Protein AF-A0A8C4N3C3-F1 (afdb_monomer)

Foldseek 3Di:
DDQPLVVLLVVQCPPPQLVVLVVVLVVQVCVVVVDPDDPDDSVVSVVSSVVSSCVRCVVCRVVVPD

Structure (mmCIF, N/CA/C/O backbone):
data_AF-A0A8C4N3C3-F1
#
_entry.id   AF-A0A8C4N3C3-F1
#
loop_
_atom_site.group_PDB
_atom_site.id
_atom_site.type_symbol
_atom_site.label_atom_id
_atom_site.label_alt_id
_atom_site.label_comp_id
_atom_site.label_asym_id
_atom_site.label_entity_id
_atom_site.label_seq_id
_atom_site.pdbx_PDB_ins_code
_atom_site.Cartn_x
_atom_site.Cartn_y
_atom_site.Cartn_z
_atom_site.occupancy
_atom_site.B_iso_or_equiv
_atom_site.auth_seq_id
_atom_site.auth_comp_id
_atom_site.auth_asym_id
_atom_site.auth_atom_id
_atom_site.pdbx_PDB_model_num
ATOM 1 N N . MET A 1 1 ? -2.656 -12.880 -19.520 1.00 64.31 1 MET A N 1
ATOM 2 C CA . MET A 1 1 ? -1.996 -11.561 -19.606 1.00 64.31 1 MET A CA 1
ATOM 3 C C . MET A 1 1 ? -1.778 -11.103 -18.178 1.00 64.31 1 MET A C 1
ATOM 5 O O . MET A 1 1 ? -2.752 -11.059 -17.443 1.00 64.31 1 MET A O 1
ATOM 9 N N . GLN A 1 2 ? -0.530 -10.916 -17.757 1.00 79.44 2 GLN A N 1
ATOM 10 C CA . GLN A 1 2 ? -0.195 -10.465 -16.403 1.00 79.44 2 GLN A CA 1
ATOM 11 C C . GLN A 1 2 ? 0.015 -8.950 -16.444 1.00 79.44 2 GLN A C 1
ATOM 13 O O . GLN A 1 2 ? 0.675 -8.472 -17.369 1.00 79.44 2 GLN A O 1
ATOM 18 N N . ASP A 1 3 ? -0.570 -8.212 -15.501 1.00 87.69 3 ASP A N 1
ATOM 19 C CA . ASP A 1 3 ? -0.411 -6.759 -15.435 1.00 87.69 3 ASP A CA 1
ATOM 20 C C . ASP A 1 3 ? 1.044 -6.420 -15.045 1.00 87.69 3 ASP A C 1
ATOM 22 O O . ASP A 1 3 ? 1.512 -6.871 -13.992 1.00 87.69 3 ASP A O 1
ATOM 26 N N . PRO A 1 4 ? 1.800 -5.659 -15.866 1.00 91.25 4 PRO A N 1
ATOM 27 C CA . PRO A 1 4 ? 3.149 -5.227 -15.505 1.00 91.25 4 PRO A CA 1
ATOM 28 C C . PRO A 1 4 ? 3.191 -4.384 -14.221 1.00 91.25 4 PRO A C 1
ATOM 30 O O . PRO A 1 4 ? 4.242 -4.319 -13.581 1.00 91.25 4 PRO A O 1
ATOM 33 N N . LEU A 1 5 ? 2.077 -3.757 -13.833 1.00 91.94 5 LEU A N 1
ATOM 34 C CA . LEU A 1 5 ? 1.951 -2.984 -12.603 1.00 91.94 5 LEU A CA 1
ATOM 35 C C . LEU A 1 5 ? 2.165 -3.836 -11.352 1.00 91.94 5 LEU A C 1
ATOM 37 O O . LEU A 1 5 ? 2.850 -3.389 -10.434 1.00 91.94 5 LEU A O 1
ATOM 41 N N . ASP A 1 6 ? 1.624 -5.052 -11.311 1.00 91.69 6 ASP A N 1
ATOM 42 C CA . ASP A 1 6 ? 1.694 -5.904 -10.119 1.00 91.69 6 ASP A CA 1
ATOM 43 C C . ASP A 1 6 ? 3.129 -6.349 -9.829 1.00 91.69 6 ASP A C 1
ATOM 45 O O . ASP A 1 6 ? 3.586 -6.282 -8.686 1.00 91.69 6 ASP A O 1
ATOM 49 N N . ALA A 1 7 ? 3.869 -6.721 -10.877 1.00 91.25 7 ALA A N 1
ATOM 50 C CA . ALA A 1 7 ? 5.283 -7.064 -10.765 1.00 91.25 7 ALA A CA 1
ATOM 51 C C . ALA A 1 7 ? 6.111 -5.860 -10.284 1.00 91.25 7 ALA A C 1
ATOM 53 O O . ALA A 1 7 ? 6.856 -5.962 -9.313 1.00 91.25 7 ALA A O 1
ATOM 54 N N . LEU A 1 8 ? 5.914 -4.688 -10.900 1.00 92.81 8 LEU A N 1
ATOM 55 C CA . LEU A 1 8 ? 6.640 -3.473 -10.523 1.00 92.81 8 LEU A CA 1
ATOM 56 C C . LEU A 1 8 ? 6.312 -3.004 -9.102 1.00 92.81 8 LEU A C 1
ATOM 58 O O . LEU A 1 8 ? 7.192 -2.514 -8.400 1.00 92.81 8 LEU A O 1
ATOM 62 N N . ARG A 1 9 ? 5.063 -3.156 -8.651 1.00 93.38 9 ARG A N 1
ATOM 63 C CA . ARG A 1 9 ? 4.676 -2.835 -7.272 1.00 93.38 9 ARG A CA 1
ATOM 64 C C . ARG A 1 9 ? 5.367 -3.744 -6.265 1.00 93.38 9 ARG A C 1
ATOM 66 O O . ARG A 1 9 ? 5.787 -3.237 -5.228 1.00 93.38 9 ARG A O 1
ATOM 73 N N . ALA A 1 10 ? 5.492 -5.041 -6.547 1.00 91.00 10 ALA A N 1
ATOM 74 C CA . ALA A 1 10 ? 6.215 -5.968 -5.678 1.00 91.00 10 ALA A CA 1
ATOM 75 C C . ALA A 1 10 ? 7.692 -5.560 -5.539 1.00 91.00 10 ALA A C 1
ATOM 77 O O . ALA A 1 10 ? 8.184 -5.414 -4.419 1.00 91.00 10 ALA A O 1
ATOM 78 N N . ASP A 1 11 ? 8.350 -5.260 -6.660 1.00 92.00 11 ASP A N 1
ATOM 79 C CA . ASP A 1 11 ? 9.746 -4.808 -6.678 1.00 92.00 11 ASP A CA 1
ATOM 80 C C . ASP A 1 11 ? 9.922 -3.471 -5.935 1.00 92.00 11 ASP A C 1
ATOM 82 O O . ASP A 1 11 ? 10.805 -3.313 -5.090 1.00 92.00 11 ASP A O 1
ATOM 86 N N . CYS A 1 12 ? 9.044 -2.499 -6.194 1.00 94.25 12 CYS A N 1
ATOM 87 C CA . CYS A 1 12 ? 9.114 -1.178 -5.574 1.00 94.25 12 CYS A CA 1
ATOM 88 C C . CYS A 1 12 ? 8.818 -1.207 -4.067 1.00 94.25 12 CYS A C 1
ATOM 90 O O . CYS A 1 12 ? 9.441 -0.460 -3.311 1.00 94.25 12 CYS A O 1
ATOM 92 N N . ARG A 1 13 ? 7.933 -2.097 -3.600 1.00 91.50 13 ARG A N 1
ATOM 93 C CA . ARG A 1 13 ? 7.676 -2.308 -2.163 1.00 91.50 13 ARG A CA 1
ATOM 94 C C . ARG A 1 13 ? 8.892 -2.856 -1.414 1.00 91.50 13 ARG A C 1
ATOM 96 O O . ARG A 1 13 ? 9.071 -2.526 -0.245 1.00 91.50 13 ARG A O 1
ATOM 103 N N . ALA A 1 14 ? 9.744 -3.634 -2.082 1.00 91.31 14 ALA A N 1
ATOM 104 C CA . ALA A 1 14 ? 10.975 -4.175 -1.502 1.00 91.31 14 ALA A CA 1
ATOM 105 C C . ALA A 1 14 ? 12.112 -3.137 -1.382 1.00 91.31 14 ALA A C 1
ATOM 107 O O . ALA A 1 14 ? 13.180 -3.435 -0.847 1.00 91.31 14 ALA A O 1
ATOM 108 N N . THR A 1 15 ? 11.909 -1.905 -1.862 1.00 92.44 15 THR A N 1
ATOM 109 C CA . THR A 1 15 ? 12.890 -0.828 -1.692 1.00 92.44 15 THR A CA 1
ATOM 110 C C . THR A 1 15 ? 12.946 -0.396 -0.229 1.00 92.44 15 THR A C 1
ATOM 112 O O . THR A 1 15 ? 11.914 -0.075 0.353 1.00 92.44 15 THR A O 1
ATOM 115 N N 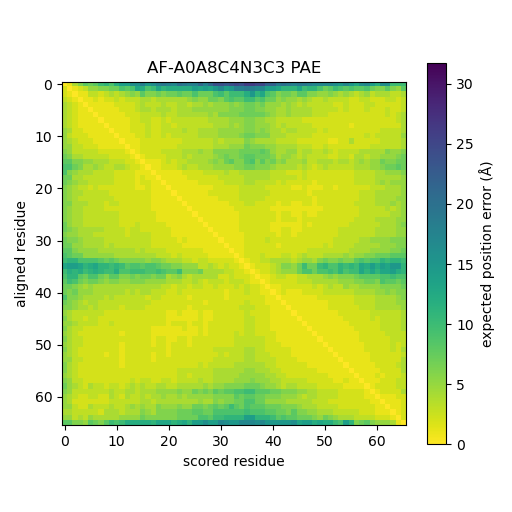. SER A 1 16 ? 14.155 -0.259 0.329 1.00 88.69 16 SER A N 1
ATOM 116 C CA . SER A 1 16 ? 14.383 0.111 1.739 1.00 88.69 16 SER A CA 1
ATOM 117 C C . SER A 1 16 ? 13.560 1.320 2.218 1.00 88.69 16 SER A C 1
ATOM 119 O O . SER A 1 16 ? 13.027 1.293 3.326 1.00 88.69 16 SER A O 1
ATOM 121 N N . LYS A 1 17 ? 13.379 2.349 1.373 1.00 88.62 17 LYS A N 1
ATOM 122 C CA . LYS A 1 17 ? 12.540 3.516 1.697 1.00 88.62 17 LYS A CA 1
ATOM 123 C C . LYS A 1 17 ? 11.062 3.147 1.881 1.00 88.62 17 LYS A C 1
ATOM 125 O O . LYS A 1 17 ? 10.440 3.607 2.830 1.00 88.62 17 LYS A O 1
ATOM 130 N N . CYS A 1 18 ? 10.504 2.321 0.996 1.00 93.56 18 CYS A N 1
ATOM 131 C CA . CYS A 1 18 ? 9.094 1.934 1.067 1.00 93.56 18 CYS A CA 1
ATOM 132 C C . CYS A 1 18 ? 8.850 0.864 2.142 1.00 93.56 18 CYS A C 1
ATOM 134 O O . 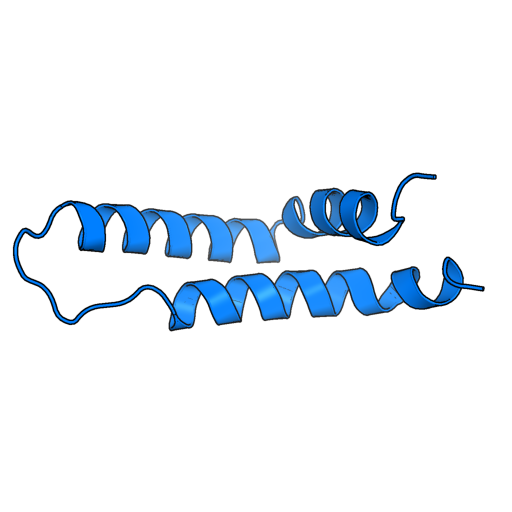CYS A 1 18 ? 7.779 0.844 2.740 1.00 93.56 18 CYS A O 1
ATOM 136 N N . THR A 1 19 ? 9.850 0.034 2.456 1.00 94.56 19 THR A N 1
ATOM 137 C CA . THR A 1 19 ? 9.781 -0.923 3.570 1.00 94.56 19 THR A CA 1
ATOM 138 C C . THR A 1 19 ? 9.600 -0.222 4.918 1.00 94.56 19 THR A C 1
ATOM 140 O O . THR A 1 19 ? 8.837 -0.708 5.746 1.00 94.56 19 THR A O 1
ATOM 143 N N . SER A 1 20 ? 10.230 0.941 5.128 1.00 95.31 20 SER A N 1
ATOM 144 C CA . SER A 1 20 ? 10.045 1.730 6.358 1.00 95.31 20 SER A CA 1
ATOM 145 C C . SER A 1 20 ? 8.588 2.170 6.538 1.00 95.31 20 SER A C 1
ATOM 147 O O . SER A 1 20 ? 8.005 1.935 7.592 1.00 95.31 20 SER A O 1
ATOM 149 N N . PHE A 1 21 ? 7.972 2.730 5.490 1.00 96.62 21 PHE A N 1
ATOM 150 C CA . PHE A 1 21 ? 6.558 3.128 5.518 1.00 96.62 21 PHE A CA 1
ATOM 151 C C . PHE A 1 21 ? 5.614 1.935 5.684 1.00 96.62 21 PHE A C 1
ATOM 153 O O . PHE A 1 21 ? 4.568 2.052 6.314 1.00 96.62 21 PHE A O 1
ATOM 160 N N . MET A 1 22 ? 5.987 0.767 5.156 1.00 95.44 22 MET A N 1
ATOM 161 C CA . MET A 1 22 ? 5.222 -0.458 5.376 1.00 95.44 22 MET A CA 1
ATOM 162 C C . MET A 1 22 ? 5.230 -0.868 6.855 1.00 95.44 22 MET A C 1
ATOM 164 O O . MET A 1 22 ? 4.173 -1.189 7.388 1.00 95.44 22 MET A O 1
ATOM 168 N N . GLY A 1 23 ? 6.374 -0.768 7.540 1.00 96.00 23 GLY A N 1
ATOM 169 C CA . GLY A 1 23 ? 6.459 -1.030 8.982 1.00 96.00 23 GLY A CA 1
ATOM 170 C C . GLY A 1 23 ? 5.658 -0.036 9.836 1.00 96.00 23 GLY A C 1
ATOM 171 O O . GLY A 1 23 ? 5.023 -0.423 10.818 1.00 96.00 23 GLY A O 1
ATOM 172 N N . GLU A 1 24 ? 5.629 1.242 9.450 1.00 95.81 24 GLU A N 1
ATOM 173 C CA . GLU A 1 24 ? 4.786 2.255 10.106 1.00 95.81 24 GLU A CA 1
ATOM 174 C C . GLU A 1 24 ? 3.291 1.959 9.915 1.00 95.81 24 GLU A C 1
ATOM 176 O O . GLU A 1 24 ? 2.521 1.999 10.880 1.00 95.81 24 GLU A O 1
ATOM 181 N N . LEU A 1 25 ? 2.889 1.576 8.699 1.00 97.69 25 LEU A N 1
ATOM 182 C CA . LEU A 1 25 ? 1.521 1.163 8.389 1.00 97.69 25 LEU A CA 1
ATOM 183 C C . LEU A 1 25 ? 1.100 -0.081 9.184 1.00 97.69 25 LEU A C 1
ATOM 185 O O . LEU A 1 25 ? -0.014 -0.120 9.710 1.00 97.69 25 LEU A O 1
ATOM 189 N N . GLU A 1 26 ? 1.972 -1.083 9.303 1.00 97.38 26 GLU A N 1
ATOM 190 C CA . GLU A 1 26 ? 1.730 -2.277 10.124 1.00 97.38 26 GLU A CA 1
ATOM 191 C C . GLU A 1 26 ? 1.547 -1.899 11.597 1.00 97.38 26 GLU A C 1
ATOM 193 O O . GLU A 1 26 ? 0.544 -2.269 12.210 1.00 97.38 26 GLU A O 1
ATOM 198 N N . THR A 1 27 ? 2.429 -1.053 12.133 1.00 97.62 27 THR A N 1
ATOM 199 C CA . THR A 1 27 ? 2.340 -0.553 13.513 1.00 97.62 27 THR A CA 1
ATOM 200 C C . THR A 1 27 ? 1.033 0.208 13.764 1.00 97.62 27 THR A C 1
ATOM 202 O O . THR A 1 27 ? 0.391 0.035 14.805 1.00 97.62 27 THR A O 1
ATOM 205 N N . CYS A 1 28 ? 0.604 1.056 12.822 1.00 97.81 28 CYS A N 1
ATOM 206 C CA . CYS A 1 28 ? -0.695 1.719 12.910 1.00 97.81 28 CYS A CA 1
ATOM 207 C C . CYS A 1 28 ? -1.843 0.705 12.872 1.00 97.81 28 CYS A C 1
ATOM 209 O O . CYS A 1 28 ? -2.764 0.777 13.686 1.00 97.81 28 CYS A O 1
ATOM 211 N N . THR A 1 29 ? -1.775 -0.267 11.963 1.00 97.25 29 THR A N 1
ATOM 212 C CA . THR A 1 29 ? -2.824 -1.273 11.772 1.00 97.25 29 THR A CA 1
ATOM 213 C C . THR A 1 29 ? -3.016 -2.110 13.035 1.00 97.25 29 THR A C 1
ATOM 215 O O . THR A 1 29 ? -4.147 -2.318 13.473 1.00 97.25 29 THR A O 1
ATOM 218 N N . GLU A 1 30 ? -1.928 -2.534 13.677 1.00 97.56 30 GLU A N 1
ATOM 219 C CA . GLU A 1 30 ? -1.967 -3.224 14.969 1.00 97.56 30 GLU A CA 1
ATOM 220 C C . GLU A 1 30 ? -2.596 -2.352 16.060 1.00 97.56 30 GLU A C 1
ATOM 222 O O . GLU A 1 30 ? -3.479 -2.801 16.797 1.00 97.56 30 GLU A O 1
ATOM 227 N N . ARG A 1 31 ? -2.206 -1.074 16.132 1.00 96.19 31 ARG A N 1
ATOM 228 C CA . ARG A 1 31 ? -2.747 -0.117 17.102 1.00 96.19 31 ARG A CA 1
ATOM 229 C C . ARG A 1 31 ? -4.249 0.100 16.921 1.00 96.19 31 ARG A C 1
ATOM 231 O O . ARG A 1 31 ? -4.976 0.025 17.913 1.00 96.19 31 ARG A O 1
ATOM 238 N N . VAL A 1 32 ? -4.724 0.313 15.693 1.00 96.81 32 VAL A N 1
ATOM 239 C CA . VAL A 1 32 ? -6.151 0.513 15.389 1.00 96.81 32 VAL A CA 1
ATOM 240 C C . VAL A 1 32 ? -6.948 -0.755 15.687 1.00 96.81 32 VAL A C 1
ATOM 242 O O . VAL A 1 32 ? -7.956 -0.684 16.388 1.00 96.81 32 VAL A O 1
ATOM 245 N N . ASN A 1 33 ? -6.459 -1.923 15.263 1.00 95.50 33 ASN A N 1
ATOM 246 C CA . ASN A 1 33 ? -7.130 -3.203 15.508 1.00 95.50 33 ASN A CA 1
ATOM 247 C C . ASN A 1 33 ? -7.156 -3.597 16.993 1.00 95.50 33 ASN A C 1
ATOM 249 O O . ASN A 1 33 ? -8.078 -4.285 17.433 1.00 95.50 33 ASN A O 1
ATOM 253 N N . SER A 1 34 ? -6.182 -3.149 17.792 1.00 96.56 34 SER A N 1
ATOM 254 C CA . SER A 1 34 ? -6.168 -3.398 19.241 1.00 96.56 34 SER A CA 1
ATOM 255 C C . SER A 1 34 ? -7.259 -2.630 20.004 1.00 96.56 34 SER A C 1
ATOM 257 O O . SER A 1 34 ? -7.622 -3.000 21.126 1.00 96.56 34 SER A O 1
ATOM 259 N N . ARG A 1 35 ? -7.809 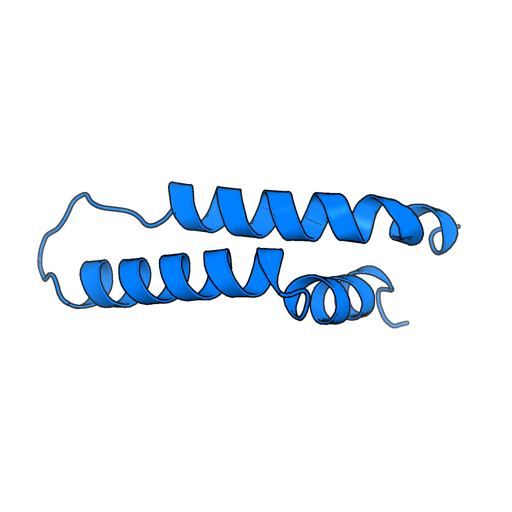-1.555 19.421 1.00 93.94 35 ARG A N 1
ATOM 260 C CA . ARG A 1 35 ? -8.768 -0.665 20.085 1.00 93.94 35 ARG A CA 1
ATOM 261 C C . ARG A 1 35 ? -10.203 -1.035 19.722 1.00 93.94 35 ARG A C 1
ATOM 263 O O . ARG A 1 35 ? -10.591 -1.049 18.564 1.00 93.94 35 ARG A O 1
ATOM 270 N N . LYS A 1 36 ? -11.049 -1.244 20.738 1.00 89.88 36 LYS A N 1
ATOM 271 C CA . LYS A 1 36 ? -12.480 -1.568 20.545 1.00 89.88 36 LYS A CA 1
ATOM 272 C C . LYS A 1 36 ? -13.327 -0.387 20.053 1.00 89.88 36 LYS A C 1
ATOM 274 O O . LYS A 1 36 ? -14.389 -0.602 19.481 1.00 89.88 36 LYS A O 1
ATOM 279 N N . LYS A 1 37 ? -12.902 0.847 20.340 1.00 91.88 37 LYS A N 1
ATOM 280 C CA . LYS A 1 37 ? -13.534 2.098 19.897 1.00 91.88 37 LYS A CA 1
ATOM 281 C C . LYS A 1 37 ? -12.434 3.130 19.677 1.00 91.88 37 LYS A C 1
ATOM 283 O O . LYS A 1 37 ? -11.822 3.576 20.643 1.00 91.88 37 LYS A O 1
ATOM 288 N N . THR A 1 38 ? -12.158 3.460 18.424 1.00 93.94 38 THR A N 1
ATOM 289 C CA . THR A 1 38 ? -11.172 4.471 18.034 1.00 93.94 38 THR A CA 1
ATOM 290 C C . THR A 1 38 ? -11.652 5.174 16.769 1.00 93.94 38 THR A C 1
ATOM 292 O O . THR A 1 38 ? -12.282 4.542 15.926 1.00 93.94 38 THR A O 1
ATOM 295 N N . GLU A 1 39 ? -11.378 6.471 16.657 1.00 95.12 39 GLU A N 1
ATOM 296 C CA . GLU A 1 39 ? -11.575 7.256 15.424 1.00 95.12 39 GLU A CA 1
ATOM 297 C C . GLU A 1 39 ? -10.291 7.308 14.580 1.00 95.12 39 GLU A C 1
ATOM 299 O O . GLU A 1 39 ? -10.276 7.839 13.473 1.00 95.12 39 GLU A O 1
ATOM 304 N N . GLU A 1 40 ? -9.198 6.756 15.112 1.00 94.62 40 GLU A N 1
ATOM 305 C CA . GLU A 1 40 ? -7.920 6.654 14.422 1.00 94.62 40 GLU A CA 1
ATOM 306 C C . GLU A 1 40 ? -8.032 5.766 13.175 1.00 94.62 40 GLU A C 1
ATOM 308 O O . GLU A 1 40 ? -8.590 4.668 13.226 1.00 94.62 40 GLU A O 1
ATOM 313 N N . THR A 1 41 ? -7.446 6.227 12.069 1.00 96.12 41 THR A N 1
ATOM 314 C CA . THR A 1 41 ? -7.320 5.472 10.818 1.00 96.12 41 THR A CA 1
ATOM 315 C C . THR A 1 41 ? -5.874 5.514 10.343 1.00 96.12 41 THR A C 1
ATOM 317 O O . THR A 1 41 ? -5.187 6.502 10.579 1.00 96.12 41 THR A O 1
ATOM 320 N N . CYS A 1 42 ? -5.438 4.487 9.614 1.00 97.56 42 CYS A N 1
ATOM 321 C CA . CYS A 1 42 ? -4.084 4.420 9.048 1.00 97.56 42 CYS A CA 1
ATOM 322 C C . CYS A 1 42 ? -3.994 5.021 7.639 1.00 97.56 42 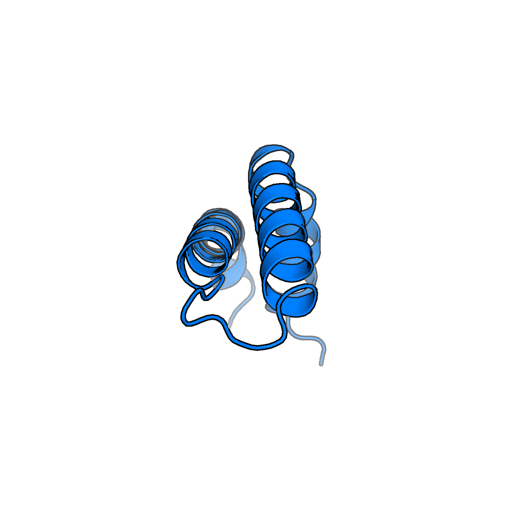CYS A C 1
ATOM 324 O O . CYS A 1 42 ? -3.240 4.547 6.789 1.00 97.56 42 CYS A O 1
ATOM 326 N N . MET A 1 43 ? -4.845 6.011 7.342 1.00 97.25 43 MET A N 1
ATOM 327 C CA . MET A 1 43 ? -4.920 6.608 6.007 1.00 97.25 43 MET A CA 1
ATOM 328 C C . MET A 1 43 ? -3.630 7.352 5.659 1.00 97.25 43 MET A C 1
ATOM 330 O O . MET A 1 43 ? -3.191 7.298 4.515 1.00 97.25 43 MET A O 1
ATOM 334 N N . GLN A 1 44 ? -3.018 8.025 6.634 1.00 96.94 44 GLN A N 1
ATOM 335 C CA . GLN A 1 44 ? -1.772 8.754 6.423 1.00 96.94 44 GLN A CA 1
ATOM 336 C C . GLN A 1 44 ? -0.645 7.791 6.026 1.00 96.94 44 GLN A C 1
ATOM 338 O O . GLN A 1 44 ? -0.065 7.941 4.955 1.00 96.94 44 GLN A O 1
ATOM 343 N N . GLU 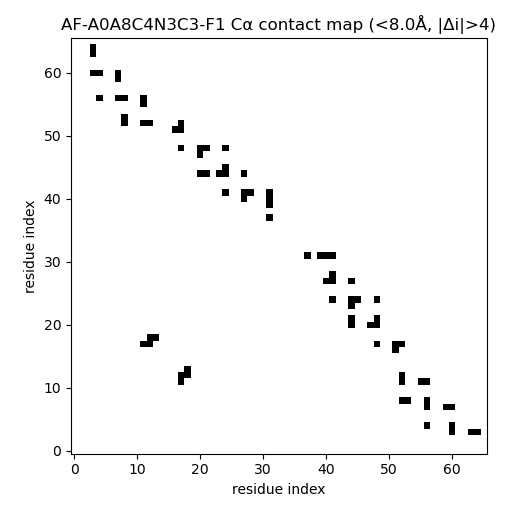A 1 45 ? -0.412 6.750 6.826 1.00 97.62 45 GLU A N 1
ATOM 344 C CA . GLU A 1 45 ? 0.641 5.759 6.596 1.00 97.62 45 GLU A CA 1
ATOM 345 C C . GLU A 1 45 ? 0.419 4.993 5.283 1.00 97.62 45 GLU A C 1
ATOM 347 O O . GLU A 1 45 ? 1.366 4.676 4.558 1.00 97.62 45 GLU A O 1
ATOM 352 N N . LEU A 1 46 ? -0.846 4.736 4.929 1.00 97.12 46 LEU A N 1
ATOM 353 C CA . LEU A 1 46 ? -1.193 4.146 3.641 1.00 97.12 46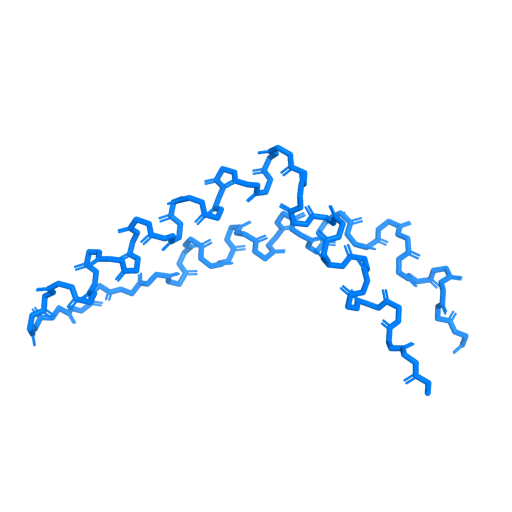 LEU A CA 1
ATOM 354 C C . LEU A 1 46 ? -0.817 5.074 2.478 1.00 97.12 46 LEU A C 1
ATOM 356 O O . LEU A 1 46 ? -0.247 4.607 1.491 1.00 97.12 46 LEU A O 1
ATOM 360 N N . MET A 1 47 ? -1.123 6.370 2.578 1.00 97.75 47 MET A N 1
ATOM 361 C CA . MET A 1 47 ? -0.781 7.348 1.542 1.00 97.75 47 MET A CA 1
ATOM 362 C C . MET A 1 47 ? 0.734 7.520 1.401 1.00 97.75 47 MET A C 1
ATOM 364 O O . MET A 1 47 ? 1.219 7.600 0.273 1.00 97.75 47 MET A O 1
ATOM 368 N N . ASP A 1 48 ? 1.488 7.496 2.502 1.00 96.69 48 ASP A N 1
ATOM 369 C CA . ASP A 1 48 ? 2.954 7.572 2.482 1.00 96.69 48 ASP A CA 1
ATOM 370 C C . ASP A 1 48 ? 3.576 6.360 1.769 1.00 96.69 48 ASP A C 1
ATOM 372 O O . ASP A 1 48 ? 4.433 6.505 0.884 1.00 96.69 48 ASP A O 1
ATOM 376 N N . LEU A 1 49 ? 3.087 5.152 2.076 1.00 96.94 49 LEU A N 1
ATOM 377 C CA . LEU A 1 49 ? 3.502 3.929 1.392 1.00 96.94 49 LEU A CA 1
ATOM 378 C C . LEU A 1 49 ? 3.156 3.974 -0.103 1.00 96.94 49 LEU A C 1
ATOM 380 O O . LEU A 1 49 ? 4.012 3.673 -0.942 1.00 96.94 49 LEU A O 1
ATOM 384 N N . LEU A 1 50 ? 1.921 4.352 -0.447 1.00 96.31 50 LEU A N 1
ATOM 385 C CA . LEU A 1 50 ? 1.472 4.447 -1.838 1.00 96.31 50 LEU A CA 1
ATOM 386 C C . LEU A 1 50 ? 2.292 5.470 -2.617 1.00 96.31 50 LEU A C 1
ATOM 388 O O . LEU A 1 50 ? 2.786 5.150 -3.693 1.00 96.31 50 LEU A O 1
ATOM 392 N N . HIS A 1 51 ? 2.530 6.652 -2.051 1.00 96.19 51 HIS A N 1
ATOM 393 C CA . HIS A 1 51 ? 3.356 7.677 -2.676 1.00 96.19 51 HIS A CA 1
ATOM 394 C C . HIS A 1 51 ? 4.770 7.162 -2.978 1.00 96.19 51 HIS A C 1
ATOM 396 O O . HIS A 1 51 ? 5.295 7.382 -4.072 1.00 96.19 51 HIS A O 1
ATOM 402 N N . CYS A 1 52 ? 5.380 6.430 -2.040 1.00 96.88 52 CYS A N 1
ATOM 403 C CA . CYS A 1 52 ? 6.694 5.823 -2.239 1.00 96.88 52 CYS A CA 1
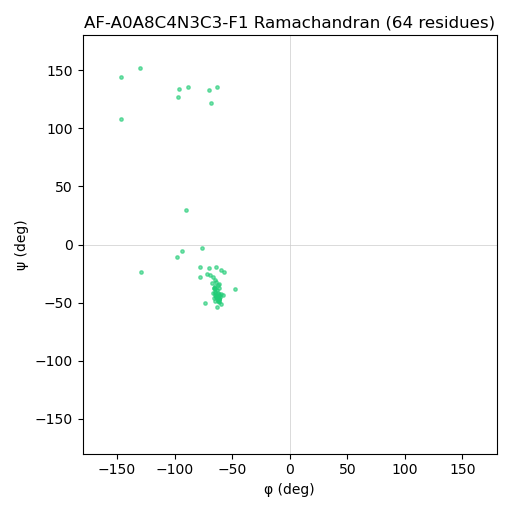ATOM 404 C C . CYS A 1 52 ? 6.695 4.807 -3.391 1.00 96.88 52 CYS A C 1
ATOM 406 O O . CYS A 1 52 ? 7.547 4.871 -4.286 1.00 96.88 52 CYS A O 1
ATOM 408 N N . VAL A 1 53 ? 5.729 3.885 -3.383 1.00 96.12 53 VAL A N 1
ATOM 409 C CA . VAL A 1 53 ? 5.611 2.826 -4.391 1.00 96.12 53 VAL A CA 1
ATOM 410 C C . VAL A 1 53 ? 5.310 3.420 -5.762 1.00 96.12 53 VAL A C 1
ATOM 412 O O . VAL A 1 53 ? 6.009 3.104 -6.722 1.00 96.12 53 VAL A O 1
ATOM 415 N N . ASP A 1 54 ? 4.339 4.322 -5.864 1.00 95.44 54 ASP A N 1
ATOM 416 C CA . ASP A 1 54 ? 3.933 4.927 -7.130 1.00 95.44 54 ASP A CA 1
ATOM 417 C C . ASP A 1 54 ? 5.048 5.801 -7.718 1.00 95.44 54 ASP A C 1
ATOM 419 O O . ASP A 1 54 ? 5.295 5.747 -8.923 1.00 95.44 54 ASP A O 1
ATOM 423 N N . HIS A 1 55 ? 5.810 6.527 -6.889 1.00 95.50 55 HIS A N 1
ATOM 424 C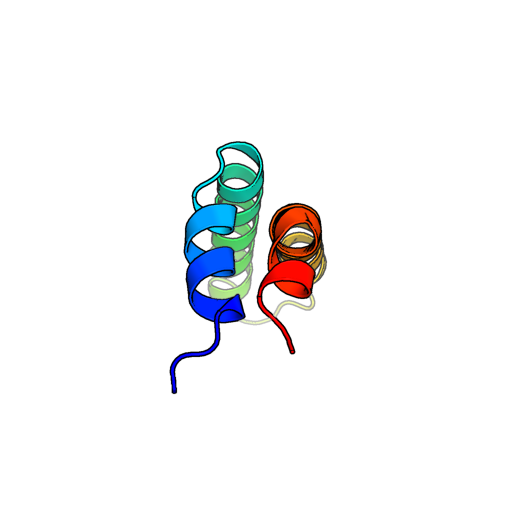 CA . HIS A 1 55 ? 6.990 7.266 -7.352 1.00 95.50 55 HIS A CA 1
ATOM 425 C C . HIS A 1 55 ? 8.067 6.342 -7.947 1.00 95.50 55 HIS A C 1
ATOM 427 O O . HIS A 1 55 ? 8.775 6.720 -8.885 1.00 95.50 55 HIS A O 1
ATOM 433 N N . CYS A 1 56 ? 8.215 5.130 -7.411 1.00 95.00 56 CYS A N 1
ATOM 434 C CA . CYS A 1 56 ? 9.118 4.122 -7.958 1.00 95.00 56 CYS A CA 1
ATOM 435 C C . CYS A 1 56 ? 8.568 3.519 -9.262 1.00 95.00 56 CYS A C 1
ATOM 437 O O . CYS A 1 56 ? 9.262 3.517 -10.281 1.00 95.00 56 CYS A O 1
ATOM 439 N N . VAL A 1 57 ? 7.307 3.083 -9.257 1.00 95.56 57 VAL A N 1
ATOM 440 C CA . VAL A 1 57 ? 6.636 2.419 -10.386 1.00 95.56 57 VAL A CA 1
ATOM 441 C C . VAL A 1 57 ? 6.512 3.343 -11.601 1.00 95.56 57 VAL A C 1
ATOM 443 O O . VAL A 1 57 ? 6.727 2.905 -12.733 1.00 95.56 57 VAL A O 1
ATOM 446 N N . ALA A 1 58 ? 6.228 4.632 -11.393 1.00 94.19 58 ALA A N 1
ATOM 447 C CA . ALA A 1 58 ? 6.059 5.613 -12.467 1.00 94.19 58 ALA A CA 1
ATOM 448 C C . ALA A 1 58 ? 7.282 5.723 -13.396 1.00 94.19 58 ALA A C 1
ATOM 450 O O . ALA A 1 58 ? 7.140 6.098 -14.559 1.00 94.19 58 ALA A O 1
ATOM 451 N N . LYS A 1 59 ? 8.478 5.353 -12.917 1.00 92.12 59 LYS A N 1
ATOM 452 C CA . LYS A 1 59 ? 9.722 5.395 -13.703 1.00 92.12 59 LYS A CA 1
ATOM 453 C C . LYS A 1 59 ? 9.764 4.356 -14.825 1.00 92.12 59 LYS A C 1
ATOM 455 O O . LYS A 1 59 ? 10.468 4.566 -15.809 1.00 92.12 59 LYS A O 1
ATOM 460 N N . SER A 1 60 ? 9.048 3.240 -14.681 1.00 90.88 60 SER A N 1
ATOM 461 C CA . SER A 1 60 ? 9.167 2.076 -15.571 1.00 90.88 60 SER A CA 1
ATOM 462 C C . SER A 1 60 ? 7.832 1.565 -16.118 1.00 90.88 60 SER A C 1
ATOM 464 O O . SER A 1 60 ? 7.821 0.954 -17.186 1.00 90.88 60 SER A O 1
ATOM 466 N N . LEU A 1 61 ? 6.707 1.833 -15.446 1.00 92.56 61 LEU A N 1
ATOM 467 C CA . LEU A 1 61 ? 5.391 1.318 -15.837 1.00 92.56 61 LEU A CA 1
ATOM 468 C C . LEU A 1 61 ? 4.971 1.768 -17.237 1.00 92.56 61 LEU A C 1
ATOM 470 O O . LEU A 1 61 ? 4.6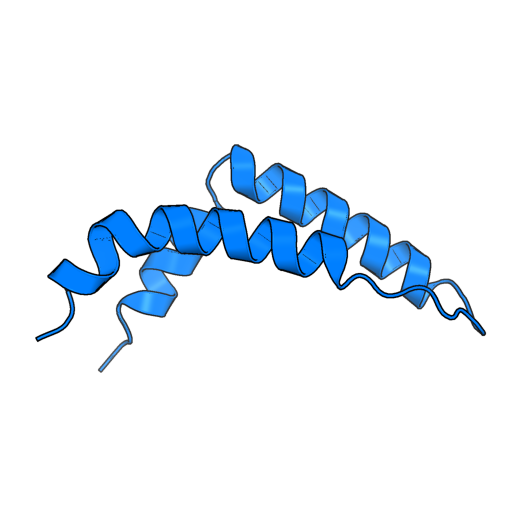29 0.932 -18.068 1.00 92.56 61 LEU A O 1
ATOM 474 N N . PHE A 1 62 ? 5.042 3.070 -17.523 1.00 91.56 62 PHE A N 1
ATOM 475 C CA . PHE A 1 62 ? 4.574 3.624 -18.799 1.00 91.56 62 PHE A CA 1
ATOM 476 C C . PHE A 1 62 ? 5.366 3.121 -20.012 1.00 91.56 62 PHE A C 1
ATOM 478 O O . PHE A 1 62 ? 4.856 3.155 -21.122 1.00 91.56 62 PHE A O 1
ATOM 485 N N . GLN A 1 63 ? 6.576 2.592 -19.813 1.00 91.50 63 GLN A N 1
ATOM 486 C CA . GLN A 1 63 ? 7.364 1.969 -20.883 1.00 91.50 63 GLN A CA 1
ATOM 487 C C . GLN A 1 63 ? 6.877 0.552 -21.228 1.00 91.50 63 GLN A C 1
ATOM 489 O O . GLN A 1 63 ? 7.215 0.019 -22.282 1.00 91.50 63 GLN A O 1
ATOM 494 N N . LYS A 1 64 ? 6.124 -0.086 -20.322 1.00 87.25 64 LYS A N 1
ATOM 495 C CA . LYS A 1 64 ? 5.577 -1.443 -20.482 1.00 87.25 64 LYS A CA 1
ATOM 496 C C . LYS A 1 64 ? 4.124 -1.446 -20.962 1.00 87.25 64 LYS A C 1
ATOM 498 O O . LYS A 1 64 ? 3.617 -2.507 -21.321 1.00 87.25 64 LYS A O 1
ATOM 503 N N . LEU A 1 65 ? 3.469 -0.287 -20.960 1.00 88.12 65 LEU A N 1
ATOM 504 C CA . LEU A 1 65 ? 2.123 -0.096 -21.489 1.00 88.12 65 LEU A CA 1
ATOM 505 C C . LEU A 1 65 ? 2.217 0.256 -22.984 1.00 88.12 65 LEU A C 1
ATOM 507 O O . LEU A 1 65 ? 3.087 1.032 -23.379 1.00 88.12 65 LEU A O 1
ATOM 511 N N . LYS A 1 66 ? 1.363 -0.357 -23.809 1.00 78.38 66 LYS A N 1
ATOM 512 C CA . LYS A 1 66 ? 1.223 -0.077 -25.247 1.00 78.38 66 LYS A CA 1
ATOM 513 C C . LYS A 1 66 ? -0.069 0.673 -25.516 1.00 78.38 66 LYS A C 1
ATOM 515 O O . LYS A 1 66 ? -1.065 0.334 -24.840 1.00 78.38 66 LYS A O 1
#

Sequence (66 aa):
MQDPLDALRADCRATSKCTSFMGELETCTERVNSRKKTEETCMQELMDLLHCVDHCVAKSLFQKLK

Radius of gyration: 14.56 Å; Cα contacts (8 Å, |Δi|>4): 41; chains: 1; bounding box: 28×20×46 Å

pLDDT: mean 93.31, std 5.26, range [64.31, 97.81]

InterPro domains:
  IPR003422 Cytochrome b-c1 complex, subunit 6 [PIRSF000019] (2-66)
  IPR003422 Cytochrome b-c1 complex, subunit 6 [PTHR15336] (3-66)
  IPR023184 Ubiquinol-cytochrome C reductase hinge domain [PF02320] (3-66)
  IPR036811 Ubiquinol-cytochrome C reductase hinge domain superfamily [G3DSA:1.10.287.20] (1-66)
  IPR036811 Ubiquinol-cytochrome C reductase hinge domain superfamily [SSF81531] (2-66)

Solvent-accessible surface area (backbone atoms only — not comparable to full-atom values): 3848 Å² total; per-residue (Å²): 137,82,64,69,62,60,60,40,48,56,58,31,45,70,34,72,76,27,41,53,32,46,54,51,32,49,54,41,48,54,55,49,71,72,45,95,79,72,91,73,72,56,61,65,38,47,49,54,28,47,52,47,28,50,64,52,30,65,77,55,49,71,80,74,58,131

Mean predicted aligned error: 3.67 Å

Nearest PDB structures (foldseek):
  1pp9-assembly1_H  TM=9.830E-01  e=3.181E-05  Bos taurus
  5nmi-assembly1_U  TM=9.783E-01  e=5.149E-05  Bos taurus
  8ugh-assembly1_3U  TM=9.846E-01  e=5.149E-05  Sus scrofa
  3h1h-assembly1_U  TM=9.656E-01  e=1.060E-04  Gallus gallus
  3cwb-assembly1_H  TM=9.631E-01  e=1.935E-04  Gallus gallus

Organism: Eptatretus burgeri (NCBI:txid7764)

Secondary structure (DSSP, 8-state):
---HHHHHHHHHHTSHHHHHHHHHHHHHHHHHHH-SS-----HHHHHHHHHHHHHHHTTTGGGT--